Protein AF-A0A832K4B9-F1 (afdb_monomer)

Mean predicted aligned error: 7.14 Å

Secondary structure (DSSP, 8-state):
-TTGGGSTT-EEEEEEEETTEEEEEEEEETT-HHHHHHHHHHHHHHHHHHTT--PPTT---TT----GGGTTT-TT-EEEEE--HHHHGGGGGGS-HHHHHHHHHH--

Radius of gyration: 16.72 Å; Cα contacts (8 Å, |Δi|>4): 107; chains: 1; bounding box: 32×33×45 Å

pLDDT: mean 83.54, std 12.83, range [50.03, 97.12]

Nearest PDB structures (foldseek):
  6cj0-assembly1_B  TM=4.521E-01  e=1.490E+00  Pseudomonas aeruginosa
  3msw-assembly1_A  TM=7.025E-01  e=6.812E+00  Bacteroides fragilis NCTC 9343

Solvent-accessible surface area (backbone atoms only — not comparable to full-atom values): 6660 Å² total; per-residue (Å²): 104,83,65,61,73,69,48,82,89,45,66,42,78,50,73,43,67,59,97,89,39,79,45,37,30,38,37,30,55,52,82,33,69,66,42,45,50,54,58,49,53,37,49,52,53,49,55,54,64,46,65,91,48,89,73,62,92,84,72,74,73,82,72,70,76,86,58,69,82,39,49,73,79,39,95,63,56,42,77,80,40,65,42,47,43,81,63,45,62,79,48,49,91,82,36,60,68,74,56,42,55,54,50,54,74,69,33,101

Structure (mmCIF, N/CA/C/O backbone):
data_AF-A0A832K4B9-F1
#
_entry.id   AF-A0A832K4B9-F1
#
loop_
_atom_site.group_PDB
_atom_site.id
_atom_site.type_symbol
_atom_site.label_atom_id
_atom_site.label_alt_id
_atom_site.label_comp_id
_atom_site.label_asym_id
_atom_site.label_entity_id
_atom_site.label_seq_id
_atom_site.pdbx_PDB_ins_code
_atom_site.Cartn_x
_atom_site.Cartn_y
_atom_site.Cartn_z
_atom_site.occupancy
_atom_site.B_iso_or_equiv
_atom_site.auth_seq_id
_atom_site.auth_comp_id
_atom_site.auth_asym_id
_atom_site.auth_atom_id
_atom_site.pdbx_PDB_model_num
ATOM 1 N N . MET A 1 1 ? 6.090 4.25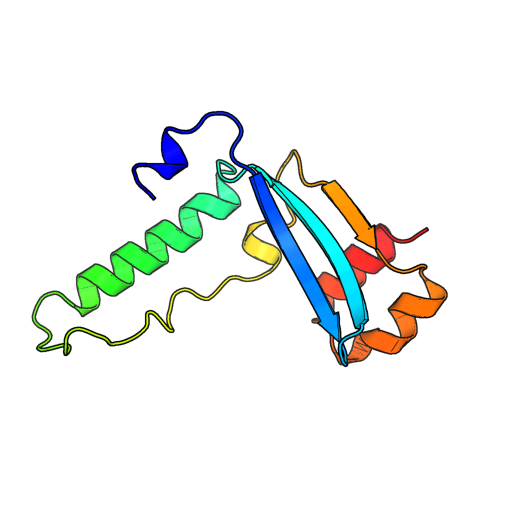3 -18.658 1.00 60.97 1 MET A N 1
ATOM 2 C CA . MET A 1 1 ? 7.210 4.758 -17.830 1.00 60.97 1 MET A CA 1
ATOM 3 C C . MET A 1 1 ? 7.901 6.013 -18.366 1.00 60.97 1 MET A C 1
ATOM 5 O O . MET A 1 1 ? 7.976 6.974 -17.619 1.00 60.97 1 MET A O 1
ATOM 9 N N . LYS A 1 2 ? 8.434 6.080 -19.604 1.00 70.31 2 LYS A N 1
ATOM 10 C CA . LYS A 1 2 ? 9.152 7.302 -20.064 1.00 70.31 2 LYS A CA 1
ATOM 11 C C . LYS A 1 2 ? 8.278 8.568 -20.128 1.00 70.31 2 LYS A C 1
ATOM 13 O O . LYS A 1 2 ? 8.819 9.656 -19.973 1.00 70.31 2 LYS A O 1
ATOM 18 N N . LYS A 1 3 ? 6.973 8.423 -20.391 1.00 73.06 3 LYS A N 1
ATOM 19 C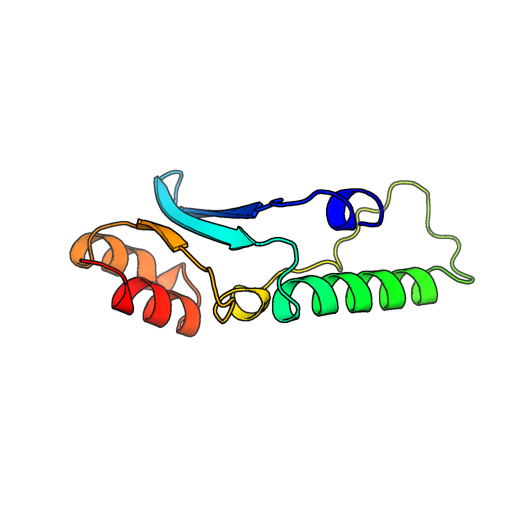 CA . LYS A 1 3 ? 5.996 9.523 -20.375 1.00 73.06 3 LYS A CA 1
ATOM 20 C C . LYS A 1 3 ? 5.672 9.929 -18.933 1.00 73.06 3 LYS A C 1
ATOM 22 O O . LYS A 1 3 ? 5.896 11.070 -18.570 1.00 73.06 3 LYS A O 1
ATOM 27 N N . ASP A 1 4 ? 5.307 8.954 -18.109 1.00 71.94 4 ASP A N 1
ATOM 28 C CA . ASP A 1 4 ? 4.910 9.126 -16.701 1.00 71.94 4 ASP A CA 1
ATOM 29 C C . ASP A 1 4 ? 6.003 9.775 -15.835 1.00 71.94 4 ASP A C 1
ATOM 31 O O . ASP A 1 4 ? 5.716 10.586 -14.969 1.00 71.94 4 ASP A O 1
ATOM 35 N N . LYS A 1 5 ? 7.281 9.493 -16.120 1.00 68.88 5 LYS A N 1
ATOM 36 C CA . LYS A 1 5 ? 8.425 10.152 -15.466 1.00 68.88 5 LYS A CA 1
ATOM 37 C C . LYS A 1 5 ? 8.577 11.645 -15.777 1.00 68.88 5 LYS A C 1
ATOM 39 O O . LYS A 1 5 ? 9.314 12.326 -15.072 1.00 68.88 5 LYS A O 1
ATOM 44 N N . LYS A 1 6 ? 8.011 12.119 -16.890 1.00 75.56 6 LYS A N 1
ATOM 45 C CA . LYS A 1 6 ? 8.095 13.527 -17.309 1.00 75.56 6 LYS A CA 1
ATOM 46 C C . LYS A 1 6 ? 6.953 14.362 -16.741 1.00 75.56 6 LYS A C 1
ATOM 48 O O . LYS A 1 6 ? 7.079 15.583 -16.726 1.00 75.56 6 LYS A O 1
ATOM 53 N N . GLU A 1 7 ? 5.877 13.715 -16.302 1.00 78.19 7 GLU A N 1
ATOM 54 C CA . GLU A 1 7 ? 4.770 14.389 -15.637 1.00 78.19 7 GLU A CA 1
ATOM 55 C C . GLU A 1 7 ? 5.226 14.844 -14.252 1.00 78.19 7 GLU A C 1
ATOM 57 O O . GLU A 1 7 ? 5.753 14.063 -13.454 1.00 78.19 7 GLU A O 1
ATOM 62 N N . LYS A 1 8 ? 5.060 16.139 -13.987 1.00 67.62 8 LYS A N 1
ATOM 63 C CA . LYS A 1 8 ? 5.247 16.689 -12.648 1.00 67.62 8 LYS A CA 1
ATOM 64 C C . LYS A 1 8 ? 3.986 16.352 -11.849 1.00 67.62 8 LYS A C 1
ATOM 66 O O . LYS A 1 8 ? 2.888 16.457 -12.380 1.00 67.62 8 LYS A O 1
ATOM 71 N N . ASP A 1 9 ? 4.169 15.897 -10.614 1.00 78.06 9 ASP A N 1
ATOM 72 C CA . ASP A 1 9 ? 3.083 15.633 -9.655 1.00 78.06 9 ASP A CA 1
ATOM 73 C C . ASP A 1 9 ? 2.166 14.439 -9.980 1.00 78.06 9 ASP A C 1
ATOM 75 O O . ASP A 1 9 ? 1.021 14.372 -9.536 1.00 78.06 9 ASP A O 1
ATOM 79 N N . LEU A 1 10 ? 2.676 13.445 -10.714 1.00 87.25 10 LEU A N 1
ATOM 80 C CA . LEU A 1 10 ? 1.967 12.178 -10.864 1.00 87.25 10 LEU A CA 1
ATOM 81 C C . LEU A 1 10 ? 1.995 11.397 -9.544 1.00 87.25 10 LEU A C 1
ATOM 83 O O . LEU A 1 10 ? 3.068 11.027 -9.061 1.00 87.25 10 LEU A O 1
ATOM 87 N N . ASN A 1 11 ? 0.817 11.087 -9.012 1.00 90.50 11 ASN A N 1
ATOM 88 C CA . ASN A 1 11 ? 0.651 10.228 -7.846 1.00 90.50 11 ASN A CA 1
ATOM 89 C C . ASN A 1 11 ? 0.133 8.843 -8.240 1.00 90.50 11 ASN A C 1
ATOM 91 O O . ASN A 1 11 ? -0.537 8.659 -9.258 1.00 90.50 11 ASN A O 1
ATOM 95 N N . VAL A 1 12 ? 0.449 7.863 -7.403 1.00 90.00 12 VAL A N 1
ATOM 96 C CA . VAL A 1 12 ? -0.096 6.511 -7.447 1.00 90.00 12 VAL A CA 1
ATOM 97 C C . VAL A 1 12 ? -1.090 6.369 -6.309 1.00 90.00 12 VAL A C 1
ATOM 99 O O . VAL A 1 12 ? -0.778 6.688 -5.164 1.00 90.00 12 VAL A O 1
ATOM 102 N N . LEU A 1 13 ? -2.273 5.858 -6.639 1.00 93.38 13 LEU A N 1
ATOM 103 C CA . LEU A 1 13 ? -3.312 5.490 -5.686 1.00 93.38 13 LEU A CA 1
ATOM 104 C C . LEU A 1 13 ? -3.407 3.970 -5.608 1.00 93.38 13 LEU A C 1
ATOM 106 O O . LEU A 1 13 ? -3.616 3.298 -6.619 1.00 93.38 13 LEU A O 1
ATOM 110 N N . VAL A 1 14 ? -3.277 3.438 -4.398 1.00 92.69 14 VAL A N 1
ATOM 111 C CA . VAL A 1 14 ? -3.435 2.016 -4.098 1.00 92.69 14 VAL A CA 1
ATOM 112 C C . VAL A 1 14 ? -4.645 1.856 -3.197 1.00 92.69 14 VAL A C 1
ATOM 114 O O . VAL A 1 14 ? -4.716 2.462 -2.131 1.00 92.69 14 VAL A O 1
ATOM 117 N N . SER A 1 15 ? -5.593 1.029 -3.624 1.00 94.44 15 SER A N 1
ATOM 118 C CA . SER A 1 15 ? -6.778 0.687 -2.842 1.00 94.44 15 SER A CA 1
ATOM 119 C C . SER A 1 15 ? -6.801 -0.806 -2.548 1.00 94.44 15 SER A C 1
ATOM 121 O O . SER A 1 15 ? -6.383 -1.615 -3.377 1.00 94.44 15 SER A O 1
ATOM 123 N N . GLY A 1 16 ? -7.252 -1.162 -1.348 1.00 94.31 16 GLY A N 1
ATOM 124 C CA . GLY A 1 16 ? -7.421 -2.549 -0.928 1.00 94.31 16 GLY A CA 1
ATOM 125 C C . GLY A 1 16 ? -8.869 -2.844 -0.604 1.00 94.31 16 GLY A C 1
ATOM 126 O O . GLY A 1 16 ? -9.520 -2.053 0.081 1.00 94.31 16 GLY A O 1
ATOM 127 N N . PHE A 1 17 ? -9.351 -3.991 -1.077 1.00 95.62 17 PHE A N 1
ATOM 128 C CA . PHE A 1 17 ? -10.705 -4.463 -0.830 1.00 95.62 17 PHE A CA 1
ATOM 129 C C . PHE A 1 17 ? -10.680 -5.883 -0.273 1.00 95.62 17 PHE A C 1
ATOM 131 O O . PHE A 1 17 ? -9.895 -6.709 -0.736 1.00 95.62 17 PHE A O 1
ATOM 138 N N . VAL A 1 18 ? -11.573 -6.169 0.671 1.00 94.06 18 VAL A N 1
ATOM 139 C CA . VAL A 1 18 ? -11.870 -7.528 1.147 1.00 94.06 18 VAL A CA 1
ATOM 140 C C . VAL A 1 18 ? -13.379 -7.718 1.048 1.00 94.06 18 VAL A C 1
ATOM 142 O O . VAL A 1 18 ? -14.133 -6.867 1.514 1.00 94.06 18 VAL A O 1
ATOM 145 N N . ASP A 1 19 ? -13.820 -8.773 0.360 1.00 91.44 19 ASP A N 1
ATOM 146 C CA . ASP A 1 19 ? -15.239 -9.075 0.108 1.00 91.44 19 ASP A CA 1
ATOM 147 C C . ASP A 1 19 ? -16.049 -7.883 -0.437 1.00 91.44 19 ASP A C 1
ATOM 149 O O . ASP A 1 19 ? -17.170 -7.599 -0.020 1.00 91.44 19 ASP A O 1
ATOM 153 N N . GLY A 1 20 ? -15.449 -7.135 -1.370 1.00 92.44 20 GLY A N 1
ATOM 154 C CA . GLY A 1 20 ? -16.066 -5.960 -1.997 1.00 92.44 20 GLY A CA 1
ATOM 155 C C . GLY A 1 20 ? -16.093 -4.704 -1.119 1.00 92.44 20 GLY A C 1
ATOM 156 O O . GLY A 1 20 ? -16.494 -3.641 -1.591 1.00 92.44 20 GLY A O 1
ATOM 157 N N . LYS A 1 21 ? -15.623 -4.784 0.128 1.00 94.25 21 LYS A N 1
ATOM 158 C CA . LYS A 1 21 ? -15.512 -3.639 1.029 1.00 94.25 21 LYS A CA 1
ATOM 159 C C . LYS A 1 21 ? -14.161 -2.959 0.889 1.00 94.25 21 LYS A C 1
ATOM 161 O O . LYS A 1 21 ? -13.128 -3.615 0.970 1.00 94.25 21 LYS A O 1
ATOM 166 N N . LEU A 1 22 ? -14.173 -1.638 0.731 1.00 96.88 22 LEU A N 1
ATOM 167 C CA . LEU A 1 22 ? -12.963 -0.822 0.737 1.00 96.88 22 LEU A CA 1
ATOM 168 C C . LEU A 1 22 ? -12.354 -0.797 2.146 1.00 96.88 22 LEU A C 1
ATOM 170 O O . LEU A 1 22 ? -13.031 -0.439 3.105 1.00 96.88 22 LEU A O 1
ATOM 174 N N . ILE A 1 23 ? -11.076 -1.155 2.255 1.00 97.06 23 ILE A N 1
ATOM 175 C CA . ILE A 1 23 ? -10.337 -1.197 3.523 1.00 97.06 23 ILE A CA 1
ATOM 176 C C . ILE A 1 23 ? -9.433 0.028 3.675 1.00 97.06 23 ILE A C 1
ATOM 178 O O . ILE A 1 23 ? -9.384 0.641 4.740 1.00 97.06 23 ILE A O 1
ATOM 182 N N . TYR A 1 24 ? -8.719 0.396 2.610 1.00 96.19 24 TYR A N 1
ATOM 183 C CA . TYR A 1 24 ? -7.787 1.521 2.614 1.00 96.19 24 TYR A CA 1
ATOM 184 C C . TYR A 1 24 ? -7.637 2.146 1.223 1.00 96.19 24 TYR A C 1
ATOM 186 O O . TYR A 1 24 ? -7.831 1.481 0.203 1.00 96.19 24 TYR A O 1
ATOM 194 N N . ILE A 1 25 ? -7.236 3.417 1.197 1.00 96.69 25 ILE A N 1
ATOM 195 C CA . ILE A 1 25 ? -6.702 4.126 0.031 1.00 96.69 25 ILE A CA 1
ATOM 196 C C . ILE A 1 25 ? -5.412 4.820 0.468 1.00 96.69 25 ILE A C 1
ATOM 198 O O . ILE A 1 25 ? -5.429 5.654 1.374 1.00 96.69 25 ILE A O 1
ATOM 202 N N . ILE A 1 26 ? -4.306 4.492 -0.194 1.00 95.44 26 ILE A N 1
ATOM 203 C CA . ILE A 1 26 ? -2.986 5.085 0.026 1.00 95.44 26 ILE A CA 1
ATOM 204 C C . ILE A 1 26 ? -2.576 5.828 -1.241 1.00 95.44 26 ILE A C 1
ATOM 206 O O . ILE A 1 26 ? -2.682 5.289 -2.341 1.00 95.44 26 ILE A O 1
ATOM 210 N N . GLU A 1 27 ? -2.097 7.054 -1.083 1.00 94.56 27 GLU A N 1
ATOM 211 C CA . GLU A 1 27 ? -1.534 7.875 -2.145 1.00 94.56 27 GLU A CA 1
ATOM 212 C C . GLU A 1 27 ? -0.039 8.088 -1.897 1.00 94.56 27 GLU A C 1
ATOM 214 O O . GLU A 1 27 ? 0.379 8.334 -0.768 1.00 94.56 27 GLU A O 1
ATOM 219 N N . PHE A 1 28 ? 0.780 8.010 -2.943 1.00 92.12 28 PHE A N 1
ATOM 220 C CA . PHE A 1 28 ? 2.183 8.415 -2.876 1.00 92.12 28 PHE A CA 1
ATOM 221 C C . PHE A 1 28 ? 2.689 8.903 -4.244 1.00 92.12 28 PHE A C 1
ATOM 223 O O . PHE A 1 28 ? 2.123 8.538 -5.276 1.00 92.12 28 PHE A O 1
ATOM 230 N N . PRO A 1 29 ? 3.778 9.690 -4.301 1.00 90.38 29 PRO A N 1
ATOM 231 C CA . PRO A 1 29 ? 4.321 10.173 -5.567 1.00 90.38 29 PRO A CA 1
ATOM 232 C C . PRO A 1 29 ? 4.873 9.043 -6.434 1.00 90.38 29 PRO A C 1
ATOM 234 O O . PRO A 1 29 ? 5.711 8.255 -5.987 1.00 90.38 29 PRO A O 1
ATOM 237 N N . PHE A 1 30 ? 4.493 9.021 -7.714 1.00 86.44 30 PHE A N 1
ATOM 238 C CA . PHE A 1 30 ? 5.016 8.064 -8.691 1.00 86.44 30 PHE A CA 1
ATOM 239 C C . PHE A 1 30 ? 6.534 8.154 -8.817 1.00 86.44 30 PHE A C 1
ATOM 241 O O . PHE A 1 30 ? 7.174 7.152 -9.087 1.00 86.44 30 PHE A O 1
ATOM 248 N N . ASN A 1 31 ? 7.119 9.339 -8.632 1.00 83.62 31 ASN A N 1
ATOM 249 C CA . ASN A 1 31 ? 8.555 9.575 -8.778 1.00 83.62 31 ASN A CA 1
ATOM 250 C C . ASN A 1 31 ? 9.395 9.190 -7.547 1.00 83.62 31 ASN A C 1
ATOM 252 O O . ASN A 1 31 ? 10.595 9.470 -7.538 1.00 83.62 31 ASN A O 1
ATOM 256 N N . SER A 1 32 ? 8.800 8.556 -6.531 1.00 81.69 32 SER A N 1
ATOM 257 C CA . SER A 1 32 ? 9.553 8.046 -5.386 1.00 81.69 32 SER A CA 1
ATOM 258 C C . SER A 1 32 ? 10.627 7.061 -5.848 1.00 81.69 32 SER A C 1
ATOM 260 O O . SER A 1 32 ? 10.357 6.138 -6.621 1.00 81.69 32 SER A O 1
ATOM 262 N N . SER A 1 33 ? 11.869 7.266 -5.400 1.00 76.94 33 SER A N 1
ATOM 263 C CA . SER A 1 33 ? 13.006 6.446 -5.827 1.00 76.94 33 SER A CA 1
ATOM 264 C C . SER A 1 33 ? 12.817 4.976 -5.491 1.00 76.94 33 SER A C 1
ATOM 266 O O . SER A 1 33 ? 13.279 4.121 -6.245 1.00 76.94 33 SER A O 1
ATOM 268 N N . ASP A 1 34 ? 12.138 4.692 -4.386 1.00 76.12 34 ASP A N 1
ATOM 269 C CA . ASP A 1 34 ? 11.961 3.335 -3.877 1.00 76.12 34 ASP A CA 1
ATOM 270 C C . ASP A 1 34 ? 10.914 2.602 -4.715 1.00 76.12 34 ASP A C 1
ATOM 272 O O . ASP A 1 34 ? 11.141 1.476 -5.164 1.00 76.12 34 ASP A O 1
ATOM 276 N N . PHE A 1 35 ? 9.860 3.326 -5.099 1.00 81.62 35 PHE A N 1
ATOM 277 C CA . PHE A 1 35 ? 8.833 2.814 -5.989 1.00 81.62 35 PHE A CA 1
ATOM 278 C C . PHE A 1 35 ? 9.308 2.652 -7.431 1.00 81.62 35 PHE A C 1
ATOM 280 O O . PHE A 1 35 ? 8.985 1.653 -8.049 1.00 81.62 35 PHE A O 1
ATOM 287 N N . VAL A 1 36 ? 10.056 3.595 -8.014 1.00 80.62 36 VAL A N 1
ATOM 288 C CA . VAL A 1 36 ? 10.387 3.572 -9.458 1.00 80.62 36 VAL A CA 1
ATOM 289 C C . VAL A 1 36 ? 11.462 2.544 -9.803 1.00 80.62 36 VAL A C 1
ATOM 291 O O . VAL A 1 36 ? 11.429 1.945 -10.885 1.00 80.62 36 VAL A O 1
ATOM 294 N N . LYS A 1 37 ? 12.417 2.315 -8.894 1.00 81.19 37 LYS A N 1
ATOM 295 C CA . LYS A 1 37 ? 13.532 1.386 -9.129 1.00 81.19 37 LYS A CA 1
ATOM 296 C C . LYS A 1 37 ? 13.044 -0.044 -9.354 1.00 81.19 37 LYS A C 1
ATOM 298 O O . LYS A 1 37 ? 13.532 -0.716 -10.264 1.00 81.19 37 LYS A O 1
ATOM 303 N N . ASN A 1 38 ? 12.076 -0.515 -8.568 1.00 77.38 38 ASN A N 1
ATOM 304 C CA . ASN A 1 38 ? 11.633 -1.908 -8.638 1.00 77.38 38 ASN A CA 1
ATOM 305 C C . ASN A 1 38 ? 10.938 -2.274 -9.964 1.00 77.38 38 ASN A C 1
ATOM 307 O O . ASN A 1 38 ? 11.377 -3.226 -10.621 1.00 77.38 38 ASN A O 1
ATOM 311 N N . PRO A 1 39 ? 9.936 -1.519 -10.442 1.00 76.94 39 PRO A N 1
ATOM 312 C CA . PRO A 1 39 ? 9.316 -1.708 -11.746 1.00 76.94 39 PRO A CA 1
ATOM 313 C C . PRO A 1 39 ? 10.329 -1.617 -12.882 1.00 76.94 39 PRO A C 1
ATOM 315 O O . PRO A 1 39 ? 10.274 -2.423 -13.808 1.00 76.94 39 PRO A O 1
ATOM 318 N N . GLU A 1 40 ? 11.305 -0.708 -12.809 1.00 81.00 40 GLU A N 1
ATOM 319 C CA . GLU A 1 40 ? 12.366 -0.629 -13.816 1.00 81.00 40 GLU A CA 1
ATOM 320 C C . GLU A 1 40 ? 13.221 -1.884 -13.876 1.00 81.00 40 GLU A C 1
ATOM 322 O O . GLU A 1 40 ? 13.444 -2.421 -14.963 1.00 81.00 40 GLU A O 1
ATOM 327 N N . ILE A 1 41 ? 13.673 -2.383 -12.725 1.00 82.31 41 ILE A N 1
ATOM 328 C CA . ILE A 1 41 ? 14.461 -3.614 -12.647 1.00 82.31 41 ILE A CA 1
ATOM 329 C C . ILE A 1 41 ? 13.649 -4.792 -13.194 1.00 82.31 41 ILE A C 1
ATOM 331 O O . ILE A 1 41 ? 14.182 -5.604 -13.958 1.00 82.31 41 ILE A O 1
ATOM 335 N N . LYS A 1 42 ? 12.360 -4.890 -12.844 1.00 77.94 42 LYS A N 1
A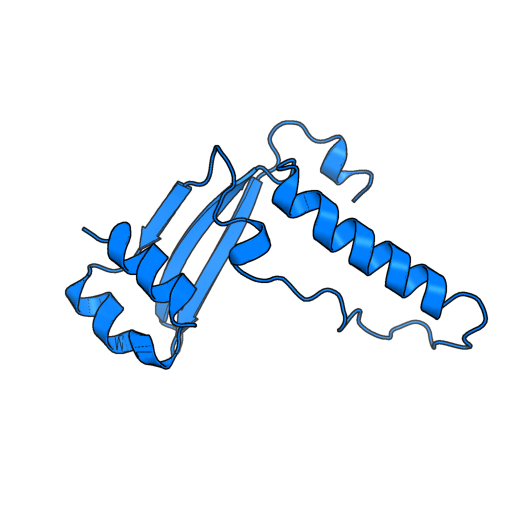TOM 336 C CA . LYS A 1 42 ? 11.464 -5.956 -13.323 1.00 77.94 42 LYS A CA 1
ATOM 337 C C . LYS A 1 42 ? 11.251 -5.869 -14.835 1.00 77.94 42 LYS A C 1
ATOM 339 O O . LYS A 1 42 ? 11.416 -6.876 -15.527 1.00 77.94 42 LYS A O 1
ATOM 344 N N . ILE A 1 43 ? 11.012 -4.671 -15.373 1.00 78.69 43 ILE A N 1
ATOM 345 C CA . ILE A 1 43 ? 10.896 -4.426 -16.819 1.00 78.69 43 ILE A CA 1
ATOM 346 C C . ILE A 1 43 ? 12.199 -4.787 -17.538 1.00 78.69 43 ILE A C 1
ATOM 348 O O . ILE A 1 43 ? 12.160 -5.499 -18.538 1.00 78.69 43 ILE A O 1
ATOM 352 N N . GLN A 1 44 ? 13.362 -4.373 -17.028 1.00 80.75 44 GLN A N 1
ATOM 353 C CA . GLN A 1 44 ? 14.657 -4.706 -17.629 1.00 80.75 44 GLN A CA 1
ATOM 354 C C . GLN A 1 44 ? 14.953 -6.211 -17.589 1.00 80.75 44 GLN A C 1
ATOM 356 O O . GLN A 1 44 ? 15.478 -6.770 -18.555 1.00 80.75 44 GLN A O 1
ATOM 361 N N . LYS A 1 45 ? 14.647 -6.893 -16.476 1.00 77.44 45 LYS A N 1
ATOM 362 C CA . LYS A 1 45 ? 14.768 -8.358 -16.366 1.00 77.44 45 LYS A CA 1
ATOM 363 C C . LYS A 1 45 ? 13.865 -9.049 -17.385 1.00 77.44 45 LYS A C 1
ATOM 365 O O . LYS A 1 45 ? 14.312 -9.974 -18.058 1.00 77.44 45 LYS A O 1
ATOM 370 N N . TRP A 1 46 ? 12.627 -8.586 -17.530 1.00 74.19 46 TRP A N 1
ATOM 371 C CA . TRP A 1 46 ? 11.689 -9.125 -18.508 1.00 74.19 46 TRP A CA 1
ATOM 372 C C . TRP A 1 46 ? 12.152 -8.888 -19.951 1.00 74.19 46 TRP A C 1
ATOM 374 O O . TRP A 1 46 ? 12.225 -9.837 -20.726 1.00 74.19 46 TRP A O 1
ATOM 384 N N . GLN A 1 47 ? 12.575 -7.669 -20.295 1.00 75.62 47 GLN A N 1
ATOM 385 C CA . GLN A 1 47 ? 13.120 -7.348 -21.620 1.00 75.62 47 GLN A CA 1
ATOM 386 C C . GLN A 1 47 ? 14.333 -8.220 -21.969 1.00 75.62 47 GLN A C 1
ATOM 388 O O . GLN A 1 47 ? 14.461 -8.667 -23.107 1.00 75.62 47 GLN A O 1
ATOM 393 N N 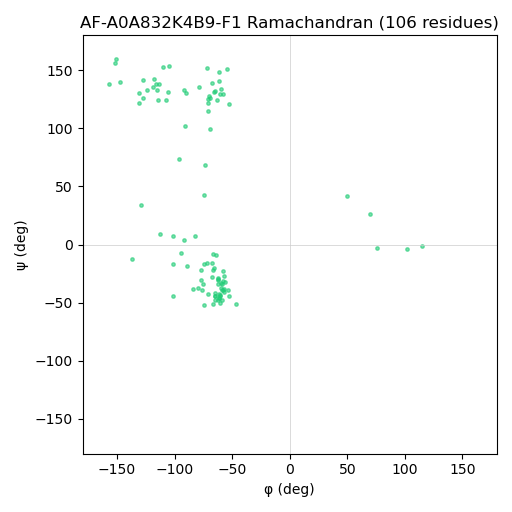. ARG A 1 48 ? 15.202 -8.514 -20.992 1.00 76.50 48 ARG A N 1
ATOM 394 C CA . ARG A 1 48 ? 16.314 -9.460 -21.172 1.00 76.50 48 ARG A CA 1
ATOM 395 C C . ARG A 1 48 ? 15.832 -10.885 -21.430 1.00 76.50 48 ARG A C 1
ATOM 397 O O . ARG A 1 48 ? 16.342 -11.510 -22.348 1.00 76.50 48 ARG A O 1
ATOM 404 N N . LYS A 1 49 ? 14.841 -11.378 -20.677 1.00 71.81 49 LYS A N 1
ATOM 405 C CA . LYS A 1 49 ? 14.241 -12.710 -20.897 1.00 71.81 49 LYS A CA 1
ATOM 406 C C . LYS A 1 49 ? 13.561 -12.837 -22.263 1.00 71.81 49 LYS A C 1
ATOM 408 O O . LYS A 1 49 ? 13.508 -13.928 -22.818 1.00 71.81 49 LYS A O 1
ATOM 413 N N . LEU A 1 50 ? 13.048 -11.734 -22.804 1.00 70.12 50 LEU A N 1
ATOM 414 C CA . LEU A 1 50 ? 12.469 -11.706 -24.142 1.00 70.12 50 LEU A CA 1
ATOM 415 C C . LEU A 1 50 ? 13.503 -11.682 -25.269 1.00 70.12 50 LEU A C 1
ATOM 417 O O . LEU A 1 50 ? 13.192 -12.066 -26.395 1.00 70.12 50 LEU A O 1
ATOM 421 N N . LYS A 1 51 ? 14.731 -11.241 -24.991 1.00 67.56 51 LYS A N 1
ATOM 422 C CA . LYS A 1 51 ? 15.796 -11.150 -25.989 1.00 67.56 51 LYS A CA 1
ATOM 423 C C . LYS A 1 51 ? 16.222 -12.570 -26.396 1.00 67.56 51 LYS A C 1
ATOM 425 O O . LYS A 1 51 ? 16.957 -13.229 -25.673 1.00 67.56 51 LYS A O 1
ATOM 430 N N . GLY A 1 52 ? 15.712 -13.045 -27.536 1.00 61.28 52 GLY A N 1
ATOM 431 C CA . GLY A 1 52 ? 15.916 -14.411 -28.051 1.00 61.28 52 GLY A CA 1
ATOM 432 C C . GLY A 1 52 ? 14.740 -15.376 -27.830 1.00 61.28 52 GLY A C 1
ATOM 433 O O . GLY A 1 52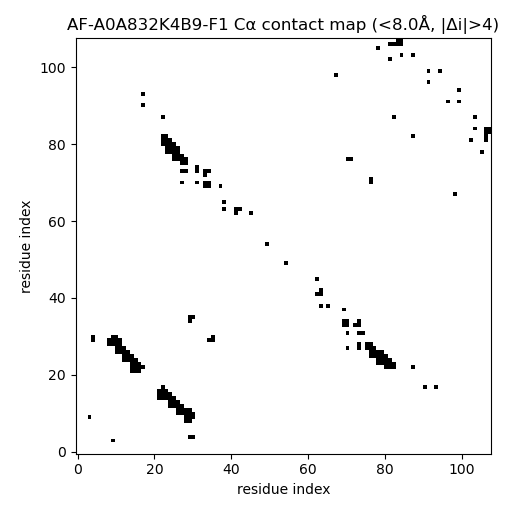 ? 14.773 -16.501 -28.317 1.00 61.28 52 GLY A O 1
ATOM 434 N N . SER A 1 53 ? 13.680 -14.943 -27.143 1.00 60.66 53 SER A N 1
ATOM 435 C CA . SER A 1 53 ? 12.460 -15.725 -26.922 1.00 60.66 53 SER A CA 1
ATOM 436 C C . SER A 1 53 ? 11.427 -15.449 -28.021 1.00 60.66 53 SER A C 1
ATOM 438 O O . SER A 1 53 ? 11.125 -14.293 -28.314 1.00 60.66 53 SER A O 1
ATOM 440 N N . LYS A 1 54 ? 10.822 -16.500 -28.597 1.00 58.56 54 LYS A N 1
ATOM 441 C CA . LYS A 1 54 ? 9.644 -16.403 -29.488 1.00 58.56 54 LYS A CA 1
ATOM 442 C C . LYS A 1 54 ? 8.359 -16.107 -28.693 1.00 58.56 54 LYS A C 1
ATOM 444 O O . LYS A 1 54 ? 7.336 -16.749 -28.915 1.00 58.56 54 LYS A O 1
ATOM 449 N N . SER A 1 55 ? 8.393 -15.200 -27.715 1.00 58.91 55 SER A N 1
ATOM 450 C CA . SER A 1 55 ? 7.198 -14.902 -26.922 1.00 58.91 55 SER A CA 1
ATOM 451 C C . SER A 1 55 ? 6.107 -14.324 -27.822 1.00 58.91 55 SER A C 1
ATOM 453 O O . SER A 1 55 ? 6.320 -13.314 -28.498 1.00 58.91 55 SER A O 1
ATOM 455 N N . THR A 1 56 ? 4.936 -14.949 -27.820 1.00 55.78 56 THR A N 1
ATOM 456 C CA . THR A 1 56 ? 3.782 -14.521 -28.608 1.00 55.78 56 THR A CA 1
ATOM 457 C C . THR A 1 56 ? 3.292 -13.153 -28.129 1.00 55.78 56 THR A C 1
ATOM 459 O O . THR A 1 56 ? 3.111 -12.921 -26.930 1.00 55.78 56 THR A O 1
ATOM 462 N N . ARG A 1 57 ? 3.066 -12.232 -29.070 1.00 50.03 57 ARG A N 1
ATOM 463 C CA . ARG A 1 57 ? 2.449 -10.921 -28.821 1.00 50.03 57 ARG A CA 1
ATOM 464 C C . ARG A 1 57 ? 1.117 -11.136 -28.080 1.00 50.03 57 ARG A C 1
ATOM 466 O O . ARG A 1 57 ? 0.265 -11.852 -28.590 1.00 50.03 57 ARG A O 1
ATOM 473 N N . GLY A 1 58 ? 0.959 -10.560 -26.885 1.00 54.16 58 GLY A N 1
ATOM 474 C CA . GLY A 1 58 ? -0.243 -10.734 -26.048 1.00 54.16 58 GLY A CA 1
ATOM 475 C C . GLY A 1 58 ? -0.034 -11.471 -24.718 1.00 54.16 58 GLY A C 1
ATOM 476 O O . GLY A 1 58 ? -0.978 -11.594 -23.944 1.00 54.16 58 GLY A O 1
ATOM 477 N N . GLN A 1 59 ? 1.182 -11.928 -24.396 1.00 60.44 59 GLN A N 1
ATOM 478 C CA . GLN A 1 59 ? 1.471 -12.424 -23.046 1.00 60.44 59 GLN A CA 1
ATOM 479 C C . GLN A 1 59 ? 1.511 -11.266 -22.036 1.00 60.44 59 GLN A C 1
ATOM 481 O O . GLN A 1 59 ? 2.369 -10.385 -22.109 1.00 60.44 59 GLN A O 1
ATOM 486 N N . PHE A 1 60 ? 0.569 -11.274 -21.090 1.00 57.38 60 PHE A N 1
ATOM 487 C CA . PHE A 1 60 ? 0.511 -10.317 -19.986 1.00 57.38 60 PHE A CA 1
ATOM 488 C C . PHE A 1 60 ? 1.763 -10.411 -19.109 1.00 57.38 60 PHE A C 1
ATOM 490 O O . PHE A 1 60 ? 2.264 -11.502 -18.820 1.00 57.38 60 PHE A O 1
ATOM 497 N N . LEU A 1 61 ? 2.252 -9.257 -18.658 1.0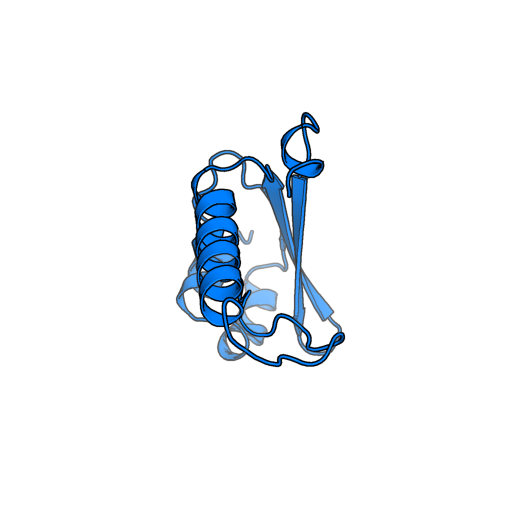0 58.50 61 LEU A N 1
ATOM 498 C CA . LEU A 1 61 ? 3.447 -9.112 -17.833 1.00 58.50 61 LEU A CA 1
ATOM 499 C C . LEU A 1 61 ? 3.179 -9.588 -16.389 1.00 58.50 61 LEU A C 1
ATOM 501 O O . LEU A 1 61 ? 3.154 -8.792 -15.462 1.00 58.50 61 LEU A O 1
ATOM 505 N N . ARG A 1 62 ? 2.982 -10.898 -16.177 1.00 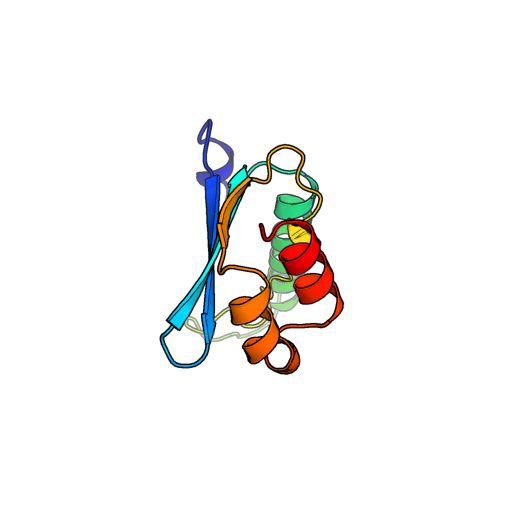58.31 62 ARG A N 1
ATOM 506 C CA . ARG A 1 62 ? 2.708 -11.484 -14.842 1.00 58.31 62 ARG A CA 1
ATOM 507 C C . ARG A 1 62 ? 3.862 -11.322 -13.841 1.00 58.31 62 ARG A C 1
ATOM 509 O O . ARG A 1 62 ? 3.713 -11.650 -12.675 1.00 58.31 62 ARG A O 1
ATOM 516 N N . SER A 1 63 ? 5.020 -10.857 -14.307 1.00 58.06 63 SER A N 1
ATOM 517 C CA . SER A 1 63 ? 6.245 -10.674 -13.526 1.00 58.06 63 SER A CA 1
ATOM 518 C C . SER A 1 63 ? 6.519 -9.222 -13.108 1.00 58.06 63 SER A C 1
ATOM 520 O O . SER A 1 63 ? 7.607 -8.948 -12.610 1.00 58.06 63 SER A O 1
ATOM 522 N N . ALA A 1 64 ? 5.590 -8.287 -13.345 1.00 62.62 64 ALA A N 1
ATOM 523 C CA . ALA A 1 64 ? 5.568 -7.007 -12.628 1.00 62.62 64 ALA A CA 1
ATOM 524 C C . ALA A 1 64 ? 4.594 -7.125 -11.454 1.00 62.62 64 ALA A C 1
ATOM 526 O O . ALA A 1 64 ? 3.471 -6.634 -11.500 1.00 62.62 64 ALA A O 1
ATOM 527 N N . ASP A 1 65 ? 5.027 -7.852 -10.434 1.00 70.25 65 ASP A N 1
ATOM 528 C CA . ASP A 1 65 ? 4.426 -7.823 -9.110 1.00 70.25 65 ASP A CA 1
ATOM 529 C C . ASP A 1 65 ? 4.760 -6.490 -8.418 1.00 70.25 65 ASP A C 1
ATOM 531 O O . ASP A 1 65 ? 5.790 -5.870 -8.703 1.00 70.25 65 ASP A O 1
ATOM 535 N N . PHE A 1 66 ? 3.887 -6.051 -7.521 1.00 74.75 66 PHE A N 1
ATOM 536 C CA . PHE A 1 66 ? 4.068 -4.873 -6.678 1.00 74.75 66 PHE A CA 1
ATOM 537 C C . PHE A 1 66 ? 3.755 -5.286 -5.243 1.00 74.75 66 PHE A C 1
ATOM 539 O O . PHE A 1 66 ? 2.729 -5.922 -5.000 1.00 74.75 66 PHE A O 1
ATOM 546 N N . ASP A 1 67 ? 4.648 -4.955 -4.319 1.00 85.56 67 ASP A N 1
ATOM 547 C CA . ASP A 1 67 ? 4.499 -5.209 -2.886 1.00 85.56 67 ASP A CA 1
ATOM 548 C C . ASP A 1 67 ? 4.286 -3.865 -2.169 1.00 85.56 67 ASP A C 1
ATOM 550 O O . ASP A 1 67 ? 4.754 -2.822 -2.628 1.00 85.56 67 ASP A O 1
ATOM 554 N N . TYR A 1 68 ? 3.596 -3.868 -1.028 1.00 87.56 68 TYR A N 1
ATOM 555 C CA . TYR A 1 68 ? 3.445 -2.671 -0.202 1.00 87.56 68 TYR A CA 1
ATOM 556 C C . TYR A 1 68 ? 4.798 -2.077 0.205 1.00 87.56 68 TYR A C 1
ATOM 558 O O . TYR A 1 68 ? 4.950 -0.859 0.288 1.00 87.56 68 TYR A O 1
ATOM 566 N N . LYS A 1 69 ? 5.810 -2.934 0.379 1.00 88.69 69 LYS A N 1
ATOM 567 C CA . LYS A 1 69 ? 7.194 -2.540 0.677 1.00 88.69 69 LYS A CA 1
ATOM 568 C C . LYS A 1 69 ? 7.803 -1.623 -0.382 1.00 88.69 69 LYS A C 1
ATOM 570 O O . LYS A 1 69 ? 8.717 -0.875 -0.065 1.00 88.69 69 LYS A O 1
ATOM 575 N N . ASP A 1 70 ? 7.288 -1.648 -1.612 1.00 86.69 70 ASP A N 1
ATOM 576 C CA . ASP A 1 70 ? 7.790 -0.816 -2.708 1.00 86.69 70 ASP A CA 1
ATOM 577 C C . ASP A 1 70 ? 7.422 0.666 -2.543 1.00 86.69 70 ASP A C 1
ATOM 579 O O . ASP A 1 70 ? 7.983 1.517 -3.230 1.00 86.69 70 ASP A O 1
ATOM 583 N N . TYR A 1 71 ? 6.468 0.996 -1.668 1.00 87.94 71 TYR A N 1
ATOM 584 C CA . TYR A 1 71 ? 5.993 2.369 -1.505 1.00 87.94 71 TYR A CA 1
ATOM 585 C C . TYR A 1 71 ? 5.798 2.817 -0.058 1.00 87.94 71 TYR A C 1
ATOM 587 O O . TYR A 1 71 ? 5.641 4.015 0.169 1.00 87.94 71 TYR A O 1
ATOM 595 N N . ILE A 1 72 ? 5.817 1.907 0.920 1.00 89.25 72 ILE A N 1
ATOM 596 C CA . ILE A 1 72 ? 5.456 2.220 2.311 1.00 89.25 72 ILE A CA 1
ATOM 597 C C . ILE A 1 72 ? 6.373 3.256 2.979 1.00 89.25 72 ILE A C 1
ATOM 599 O O . ILE A 1 72 ? 5.933 4.007 3.845 1.00 89.25 72 ILE A O 1
ATOM 603 N N . GLU A 1 73 ? 7.631 3.319 2.542 1.00 86.44 73 GLU A N 1
ATOM 604 C CA . GLU A 1 73 ? 8.650 4.255 3.035 1.00 86.44 73 GLU A CA 1
ATOM 605 C C . GLU A 1 73 ? 8.711 5.554 2.216 1.00 86.44 73 GLU A C 1
ATOM 607 O O . GLU A 1 73 ? 9.550 6.419 2.464 1.00 86.44 73 GLU A O 1
ATOM 612 N N . SER A 1 74 ? 7.815 5.724 1.236 1.00 87.19 74 SER A N 1
ATOM 613 C CA . SER A 1 74 ? 7.816 6.902 0.374 1.00 87.19 74 SER A CA 1
ATOM 614 C C . SER A 1 74 ? 7.608 8.181 1.204 1.00 87.19 74 SER A C 1
ATOM 616 O O . SER A 1 74 ? 6.637 8.273 1.961 1.00 87.19 74 SER A O 1
ATOM 618 N N . PRO A 1 75 ? 8.457 9.216 1.044 1.00 81.12 75 PRO A N 1
ATOM 619 C CA . PRO A 1 75 ? 8.503 10.379 1.941 1.00 81.12 75 PRO A CA 1
ATOM 620 C C . PRO A 1 75 ? 7.251 11.270 1.912 1.00 81.12 75 PRO A C 1
ATOM 622 O O . PRO A 1 75 ? 7.132 12.188 2.719 1.00 81.12 75 PRO A O 1
ATOM 625 N N . LYS A 1 76 ? 6.323 11.030 0.980 1.00 87.56 76 LYS A N 1
ATOM 626 C CA . LYS A 1 76 ? 5.028 11.723 0.878 1.00 87.56 76 LYS A CA 1
ATOM 627 C C . LYS A 1 76 ? 3.869 10.732 0.774 1.00 87.56 76 LYS A C 1
ATOM 629 O O . LYS A 1 76 ? 2.919 10.961 0.032 1.00 87.56 76 LYS A O 1
ATOM 634 N N . LEU A 1 77 ? 3.998 9.586 1.435 1.00 92.56 77 LEU A N 1
ATOM 635 C CA . LEU A 1 77 ? 2.906 8.634 1.522 1.00 92.56 77 LEU A CA 1
ATOM 636 C C . LEU A 1 77 ? 1.799 9.191 2.416 1.00 92.56 77 LEU A C 1
ATOM 638 O O . LEU A 1 77 ? 2.030 9.557 3.568 1.00 92.56 77 LEU A O 1
ATOM 642 N N . GLU A 1 78 ? 0.582 9.189 1.892 1.00 94.19 78 GLU A N 1
ATOM 643 C CA . GLU A 1 78 ? -0.616 9.634 2.583 1.00 94.19 78 GLU A CA 1
ATOM 64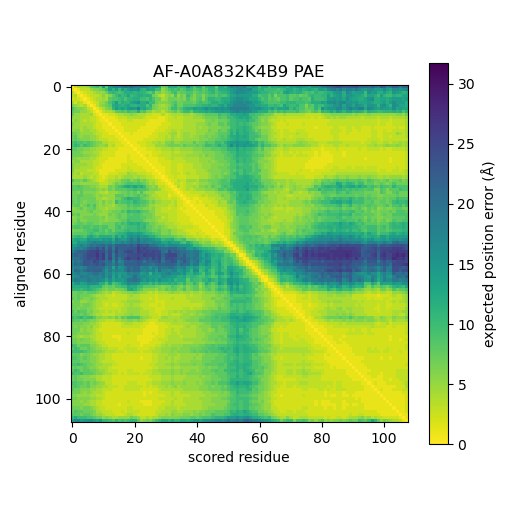4 C C . GLU A 1 78 ? -1.669 8.530 2.595 1.00 94.19 78 GLU A C 1
ATOM 646 O O . GLU A 1 78 ? -1.980 7.919 1.575 1.00 94.19 78 GLU A O 1
ATOM 651 N N . VAL A 1 79 ? -2.267 8.290 3.760 1.00 95.19 79 VAL A N 1
ATOM 652 C CA . VAL A 1 79 ? -3.425 7.403 3.890 1.00 95.19 79 VAL A CA 1
ATOM 653 C C . VAL A 1 79 ? -4.680 8.261 3.736 1.00 95.19 79 VAL A C 1
ATOM 655 O O . VAL A 1 79 ? -5.058 8.984 4.654 1.00 95.19 79 VAL A O 1
ATOM 658 N N . LYS A 1 80 ? -5.306 8.222 2.555 1.00 96.12 80 LYS A N 1
ATOM 659 C CA . LYS A 1 80 ? -6.517 9.003 2.236 1.00 96.12 80 LYS A CA 1
ATOM 660 C C . LYS A 1 80 ? -7.775 8.409 2.846 1.00 96.12 80 LYS A C 1
ATOM 662 O O . LYS A 1 80 ? -8.718 9.132 3.150 1.00 96.12 80 LYS A O 1
ATOM 667 N N . TYR A 1 81 ? -7.787 7.091 2.993 1.00 96.75 81 TYR A N 1
ATOM 668 C CA . TYR A 1 81 ? -8.879 6.349 3.596 1.00 96.75 81 TYR A CA 1
ATOM 669 C C . TYR A 1 81 ? -8.318 5.135 4.322 1.00 96.75 81 TYR A C 1
ATOM 671 O O . TYR A 1 81 ? -7.412 4.472 3.815 1.00 96.75 81 TYR A O 1
ATOM 679 N N . LEU A 1 82 ? -8.872 4.843 5.492 1.00 97.12 82 LEU A N 1
ATOM 680 C CA . LEU A 1 82 ? -8.577 3.652 6.267 1.00 97.12 82 LEU A CA 1
ATOM 681 C C . LEU A 1 82 ? -9.752 3.375 7.198 1.00 97.12 82 LEU A C 1
ATOM 683 O O . LEU A 1 82 ? -10.296 4.307 7.794 1.00 97.12 82 LEU A O 1
ATOM 687 N N . LEU A 1 83 ? -10.138 2.107 7.314 1.00 96.50 83 LEU A N 1
ATOM 688 C CA . LEU A 1 83 ? -11.139 1.695 8.290 1.00 96.50 83 LEU A CA 1
ATOM 689 C C . LEU A 1 83 ? -10.681 1.985 9.733 1.00 96.50 83 LEU A C 1
ATOM 691 O O . LEU A 1 83 ? -9.484 1.906 10.020 1.00 96.50 83 LEU A O 1
ATOM 695 N N . PRO A 1 84 ? -11.615 2.278 10.658 1.00 95.81 84 PRO A N 1
ATOM 696 C CA . PRO A 1 84 ? -11.307 2.389 12.082 1.00 95.81 84 PRO A CA 1
ATOM 697 C C . PRO A 1 84 ? -10.625 1.127 12.608 1.00 95.81 84 PRO A C 1
ATOM 699 O O . PRO A 1 84 ? -10.896 0.027 12.119 1.00 95.81 84 PRO A O 1
ATOM 702 N N . LYS A 1 85 ? -9.785 1.263 13.639 1.00 95.06 85 LYS A N 1
ATOM 703 C CA . LYS A 1 85 ? -8.961 0.151 14.143 1.00 95.06 85 LYS A CA 1
ATOM 704 C C . LYS A 1 85 ? -9.763 -1.116 14.475 1.00 95.06 85 LYS A C 1
ATOM 706 O O . LYS A 1 85 ? -9.378 -2.214 14.085 1.00 95.06 85 LYS A O 1
ATOM 711 N N . GLU A 1 86 ? -10.905 -0.960 15.141 1.00 94.56 86 GLU A N 1
ATOM 712 C CA . GLU A 1 86 ? -11.801 -2.067 15.517 1.00 94.56 86 GLU A CA 1
ATOM 713 C C . GLU A 1 86 ? -12.365 -2.820 14.307 1.00 94.56 86 GLU A C 1
ATOM 715 O O . GLU A 1 86 ? -12.604 -4.027 14.348 1.00 94.56 86 GLU A O 1
ATOM 720 N N . GLU A 1 87 ? -12.605 -2.097 13.216 1.00 94.69 87 GLU A N 1
ATOM 721 C CA . GLU A 1 87 ? -13.158 -2.661 11.997 1.00 94.69 87 GLU A CA 1
ATOM 722 C C . GLU A 1 87 ? -12.065 -3.276 11.123 1.00 94.69 87 GLU A C 1
ATOM 724 O O . GLU A 1 87 ? -12.268 -4.355 10.572 1.00 94.69 87 GLU A O 1
ATOM 729 N N . LEU A 1 88 ? -10.893 -2.639 11.065 1.00 96.00 88 LEU A N 1
ATOM 730 C CA . LEU A 1 88 ? -9.701 -3.148 10.394 1.00 96.00 88 LEU A CA 1
ATOM 731 C C . LEU A 1 88 ? -9.261 -4.504 10.968 1.00 96.00 88 LEU A C 1
ATOM 733 O O . LEU A 1 88 ? -8.914 -5.398 10.197 1.00 96.00 88 LEU A O 1
ATOM 737 N N . ALA A 1 89 ? -9.344 -4.687 12.291 1.00 95.31 89 ALA A N 1
ATOM 738 C CA . ALA A 1 89 ? -8.965 -5.928 12.972 1.00 95.31 89 ALA A CA 1
ATOM 739 C C . ALA A 1 89 ? -9.721 -7.169 12.472 1.00 95.31 89 ALA A C 1
ATOM 741 O O . ALA A 1 89 ? -9.183 -8.271 12.493 1.00 95.31 89 ALA A O 1
ATOM 742 N N . LYS A 1 90 ? -10.940 -7.001 11.944 1.00 95.88 90 LYS A N 1
ATOM 743 C CA . LYS A 1 90 ? -11.735 -8.098 11.362 1.00 95.88 90 LYS A CA 1
ATOM 744 C C . LYS A 1 90 ? -11.123 -8.661 10.076 1.00 95.88 90 LYS A C 1
ATOM 746 O O . LYS A 1 90 ? -11.524 -9.731 9.631 1.00 95.88 90 LYS A O 1
ATOM 751 N N . TYR A 1 91 ? -10.187 -7.931 9.470 1.00 95.50 91 TYR A N 1
ATOM 752 C CA . TYR A 1 91 ? -9.591 -8.255 8.179 1.00 95.50 91 TYR A CA 1
ATOM 753 C C . TYR A 1 91 ? -8.103 -8.626 8.273 1.00 95.50 91 TYR A C 1
ATOM 755 O O . TYR A 1 91 ? -7.460 -8.766 7.233 1.00 95.50 91 TYR A O 1
ATOM 763 N N . SER A 1 92 ? -7.550 -8.803 9.482 1.00 93.88 92 SER A N 1
ATOM 764 C CA . SER A 1 92 ? -6.122 -9.099 9.694 1.00 93.88 92 SER A CA 1
ATOM 765 C C . SER A 1 92 ? -5.631 -10.303 8.895 1.00 93.88 92 SER A C 1
ATOM 767 O O . SER A 1 92 ? -4.545 -10.261 8.329 1.00 93.88 92 SER A O 1
ATOM 769 N N . ASP A 1 93 ? -6.454 -11.345 8.791 1.00 95.31 93 ASP A N 1
ATOM 770 C CA . ASP A 1 93 ? -6.073 -12.615 8.164 1.00 95.31 93 ASP A CA 1
ATOM 771 C C . ASP A 1 93 ? -5.998 -12.529 6.632 1.00 95.31 93 ASP A C 1
ATOM 773 O O . ASP A 1 93 ? -5.372 -13.368 5.984 1.00 95.31 93 ASP A O 1
ATOM 777 N N . TYR A 1 94 ? -6.601 -11.492 6.043 1.00 94.56 94 TYR A N 1
ATOM 778 C CA . TYR A 1 94 ? -6.598 -11.244 4.599 1.00 94.56 94 TYR A CA 1
ATOM 779 C C . TYR A 1 94 ? -5.481 -10.290 4.163 1.00 94.56 94 TYR A C 1
ATOM 781 O O . TYR A 1 94 ? -5.276 -10.077 2.966 1.00 94.56 94 TYR A O 1
ATOM 789 N N . ILE A 1 95 ? -4.763 -9.695 5.117 1.00 93.31 95 ILE A N 1
ATOM 790 C CA . ILE A 1 95 ? -3.731 -8.691 4.875 1.00 93.31 95 ILE A CA 1
ATOM 791 C C . ILE A 1 95 ? -2.392 -9.263 5.339 1.00 93.31 95 ILE A C 1
ATOM 793 O O . ILE A 1 95 ? -2.287 -9.902 6.381 1.00 93.31 95 ILE A O 1
ATOM 797 N N . SER A 1 96 ? -1.328 -9.046 4.564 1.00 93.62 96 SER A N 1
ATOM 798 C CA . SER A 1 96 ? 0.000 -9.495 4.982 1.00 93.62 96 SER A CA 1
ATOM 799 C C . SER A 1 96 ? 0.379 -8.840 6.315 1.00 93.62 96 SER A C 1
ATOM 801 O O . SER A 1 96 ? 0.220 -7.633 6.488 1.00 93.62 96 SER A O 1
ATOM 803 N N . LYS A 1 97 ? 0.904 -9.633 7.257 1.00 94.06 97 LYS A N 1
ATOM 804 C CA . LYS A 1 97 ? 1.159 -9.199 8.641 1.00 94.06 97 LYS A CA 1
ATOM 805 C C . LYS A 1 97 ? 1.862 -7.839 8.738 1.00 94.06 97 LYS A C 1
ATOM 807 O O . LYS A 1 97 ? 1.376 -6.943 9.415 1.00 94.06 97 LYS A O 1
ATOM 812 N N . GLY A 1 98 ? 2.970 -7.663 8.016 1.00 94.62 98 GLY A N 1
ATOM 813 C CA . GLY A 1 98 ? 3.736 -6.415 8.072 1.00 94.62 98 GLY A CA 1
ATOM 814 C C . GLY A 1 98 ? 3.001 -5.212 7.471 1.00 94.62 98 GLY A C 1
ATOM 815 O O . GLY A 1 98 ? 3.235 -4.081 7.888 1.00 94.62 98 GLY A O 1
ATOM 816 N N . PHE A 1 99 ? 2.099 -5.430 6.513 1.00 95.25 99 PHE A N 1
ATOM 817 C CA . PHE A 1 99 ? 1.271 -4.351 5.986 1.00 95.25 99 PHE A CA 1
ATOM 818 C C . PHE A 1 99 ? 0.095 -4.038 6.909 1.00 95.25 99 PHE A C 1
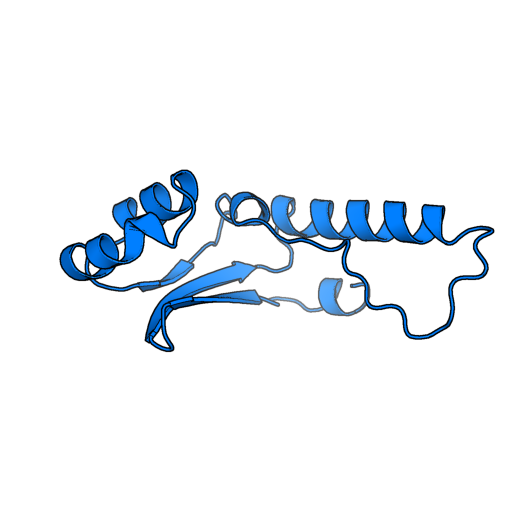ATOM 820 O O . PHE A 1 99 ? -0.231 -2.872 7.101 1.00 95.25 99 PHE A O 1
ATOM 827 N N . TYR A 1 100 ? -0.499 -5.058 7.531 1.00 95.81 100 TYR A N 1
ATOM 828 C CA . TYR A 1 100 ? -1.525 -4.873 8.553 1.00 95.81 100 TYR A CA 1
ATOM 829 C C . TYR A 1 100 ? -0.992 -4.046 9.729 1.00 95.81 100 TYR A C 1
ATOM 831 O O . TYR A 1 100 ? -1.627 -3.069 10.102 1.00 95.81 100 TYR A O 1
ATOM 839 N N . GLU A 1 101 ? 0.195 -4.366 10.254 1.00 95.50 101 GLU A N 1
ATOM 840 C CA . GLU A 1 101 ? 0.839 -3.601 11.336 1.00 95.50 101 GLU A CA 1
ATOM 841 C C . GLU A 1 101 ? 1.041 -2.126 10.950 1.00 95.50 101 GLU A C 1
ATOM 843 O O . GLU A 1 101 ? 0.773 -1.219 11.743 1.00 95.50 101 GLU A O 1
ATOM 848 N N . PHE A 1 102 ? 1.448 -1.867 9.702 1.00 95.19 102 PHE A N 1
ATOM 849 C CA . PHE A 1 102 ? 1.518 -0.507 9.177 1.00 95.19 102 PHE A CA 1
ATOM 850 C C . PHE A 1 102 ? 0.143 0.174 9.182 1.00 95.19 102 PHE A C 1
ATOM 852 O O . PHE A 1 102 ? 0.026 1.292 9.686 1.00 95.19 102 PHE A O 1
ATOM 859 N N . LEU A 1 103 ? -0.892 -0.475 8.640 1.00 95.31 103 LEU A N 1
ATOM 860 C CA . LEU A 1 103 ? -2.239 0.095 8.576 1.00 95.31 103 LEU A CA 1
ATOM 861 C C . LEU A 1 103 ? -2.784 0.356 9.984 1.00 95.31 103 LEU A C 1
ATOM 863 O O . LEU A 1 103 ? -3.252 1.453 10.267 1.00 95.31 103 LEU A O 1
ATOM 867 N N . GLU A 1 104 ? -2.644 -0.601 10.894 1.00 95.50 104 GLU A N 1
ATOM 868 C CA . GLU A 1 104 ? -3.083 -0.484 12.282 1.00 95.50 104 GLU A CA 1
ATOM 869 C C . GLU A 1 104 ? -2.400 0.682 13.011 1.00 95.50 104 GLU A C 1
ATOM 871 O O . GLU A 1 104 ? -3.056 1.394 13.767 1.00 95.50 104 GLU A O 1
ATOM 876 N N . SER A 1 105 ? -1.116 0.945 12.735 1.00 94.62 105 SER A N 1
ATOM 877 C CA . SER A 1 105 ? -0.400 2.105 13.291 1.00 94.62 105 SER A CA 1
ATOM 878 C C . SER A 1 105 ? -0.928 3.463 12.797 1.00 94.62 105 SER A C 1
ATOM 880 O O . SER A 1 105 ? -0.666 4.493 13.420 1.00 94.62 105 SER A O 1
ATOM 882 N N . LYS A 1 106 ? -1.642 3.481 11.662 1.00 93.00 106 LYS A N 1
ATOM 883 C CA . LYS A 1 106 ? -2.231 4.680 11.041 1.00 93.00 106 LYS A CA 1
ATOM 884 C C . LYS A 1 106 ? -3.729 4.819 11.307 1.00 93.00 106 LYS A C 1
ATOM 886 O O . LYS A 1 106 ? -4.271 5.903 11.086 1.00 93.00 106 LYS A O 1
ATOM 891 N N . ALA A 1 107 ? -4.389 3.747 11.737 1.00 92.19 107 ALA A N 1
ATOM 892 C CA . ALA A 1 107 ? -5.803 3.756 12.077 1.00 92.19 107 ALA A CA 1
ATOM 893 C C . ALA A 1 107 ? -6.040 4.614 13.327 1.00 92.19 107 ALA A C 1
ATOM 895 O O . ALA A 1 107 ? -5.255 4.580 14.276 1.00 92.19 107 ALA A O 1
ATOM 896 N N . LYS A 1 108 ? -7.121 5.394 13.298 1.00 80.94 108 LYS A N 1
ATOM 897 C CA . LYS A 1 108 ? -7.619 6.134 14.460 1.00 80.94 108 LYS A CA 1
ATOM 898 C C . LYS A 1 108 ? -8.541 5.258 15.298 1.00 80.94 108 LYS A C 1
ATOM 900 O O . LYS A 1 108 ? -9.179 4.346 14.714 1.00 80.94 108 LYS A O 1
#

Foldseek 3Di:
DVVLLVDDFDKDWDWDDDPNDTAWIKIAGCPQPLQVVLQVVQVVVVVVVCVVDPDDPPDDSPSPDDDCSSPVPGPPMDTPDHDALVVLVVCCVVDDPVVSVSRNVVHD

Sequence (108 aa):
MKKDKKEKDLNVLVSGFVDGKLIYIIEFPFNSSDFVKNPEIKIQKWQRKLKGSKSTRGQFLRSADFDYKDYIESPKLEVKYLLPKEELAKYSDYISKGFYEFLESKAK